Protein AF-X1GY41-F1 (afdb_monomer)

Mean predicted aligned error: 14.46 Å

Radius of gyration: 31.03 Å; Cα contacts (8 Å, |Δi|>4): 31; chains: 1; bounding box: 70×36×77 Å

Foldseek 3Di:
DDDPDDPDPPPVVVVVVVV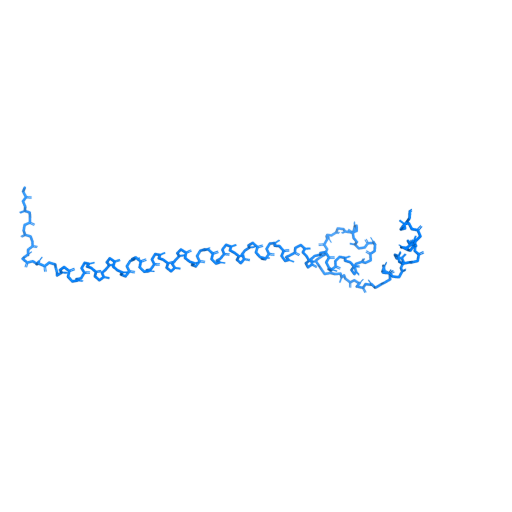VVVVVVVVVVVVVVVVVVVVVVVCVVVLVVLQVVQVLQADPVQPPDPPNDSHHPHGHPVSVVVCVVVDVPPPPPD

Solvent-accessible surface area (backbone atoms only — not comparabl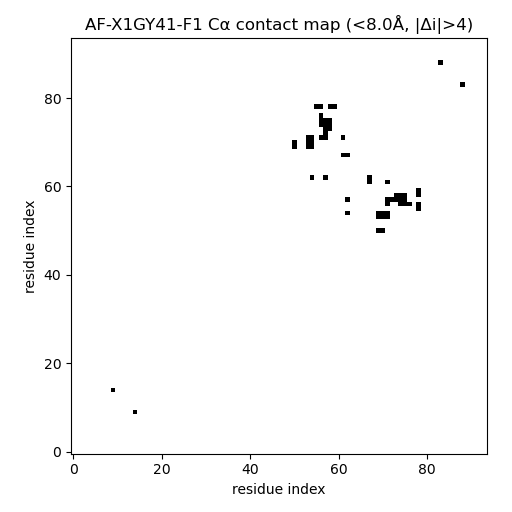e to full-atom values): 5784 Å² total; per-residue (Å²): 138,84,84,83,78,70,95,73,77,76,56,64,70,57,53,56,54,50,53,53,52,50,54,54,51,52,51,52,52,54,50,52,52,53,52,52,51,52,50,52,53,51,48,67,57,48,52,60,51,52,42,51,57,32,51,64,27,34,44,82,72,59,74,76,41,85,77,78,68,74,60,49,92,62,72,40,67,62,58,59,57,51,46,59,71,74,41,68,80,80,76,73,82,119

InterPro domains:
  IPR035906 MetI-like superfamily [G3DSA:1.10.3720.10] (18-94)
  IPR035906 MetI-like superfamily [SSF161098] (29-94)

Sequence (94 aa):
MSLKIGSYSLPEKNLKIRESKKEKRKIHLKKALVYLFLVLISIAMVVPLLWMFSSAFKPKAEIFTYPPTLVAENPTIGNFFTLFEQRPFGTNLW

Structure (mmCIF, N/CA/C/O backbone):
data_AF-X1GY41-F1
#
_entry.id   AF-X1GY41-F1
#
loop_
_atom_site.group_PDB
_atom_site.id
_atom_site.type_symbol
_atom_site.label_atom_id
_atom_site.label_alt_id
_atom_site.label_comp_id
_atom_site.label_asym_id
_atom_site.label_entity_id
_atom_site.label_seq_id
_atom_site.pdbx_PDB_ins_code
_atom_site.Cartn_x
_atom_site.Cartn_y
_atom_site.Cartn_z
_atom_site.occupancy
_atom_site.B_iso_or_equiv
_atom_site.auth_seq_id
_atom_site.auth_comp_id
_atom_site.auth_asym_id
_atom_site.auth_atom_id
_atom_site.pdbx_PDB_model_num
ATOM 1 N N . MET A 1 1 ? -28.580 14.642 54.955 1.00 44.28 1 MET A N 1
ATOM 2 C CA . MET A 1 1 ? -29.831 15.313 54.543 1.00 44.28 1 MET A CA 1
ATOM 3 C C . MET A 1 1 ? -30.317 14.648 53.260 1.00 44.28 1 MET A C 1
ATOM 5 O O . MET A 1 1 ? -29.703 14.825 52.219 1.00 44.28 1 MET A O 1
ATOM 9 N N . SER A 1 2 ? -31.296 13.745 53.370 1.00 38.75 2 SER A N 1
ATOM 10 C CA . SER A 1 2 ? -31.773 12.894 52.269 1.00 38.75 2 SER A CA 1
ATOM 11 C C . SER A 1 2 ? -32.945 13.582 51.570 1.00 38.75 2 SER A C 1
ATOM 13 O O . SER A 1 2 ? -34.025 13.702 52.145 1.00 38.75 2 SER A O 1
ATOM 15 N N . LEU A 1 3 ? -32.725 14.059 50.345 1.00 54.00 3 LEU A N 1
ATOM 16 C CA . LEU A 1 3 ? -33.796 14.523 49.466 1.00 54.00 3 LEU A CA 1
ATOM 17 C C . LEU A 1 3 ? -34.520 13.295 48.896 1.00 54.00 3 LEU A C 1
ATOM 19 O O . LEU A 1 3 ? -34.111 12.719 47.890 1.00 54.00 3 LEU A O 1
ATOM 23 N N . LYS A 1 4 ? -35.590 12.871 49.581 1.00 50.47 4 LYS A N 1
ATOM 24 C CA . LYS A 1 4 ? -36.554 11.876 49.091 1.00 50.47 4 LYS A CA 1
ATOM 25 C C . LYS A 1 4 ? -37.442 12.514 48.018 1.00 50.47 4 LYS A C 1
ATOM 27 O O . LYS A 1 4 ? -38.536 12.983 48.314 1.00 50.47 4 LYS A O 1
ATOM 32 N N . ILE A 1 5 ? -36.984 12.527 46.770 1.00 57.62 5 ILE A N 1
ATOM 33 C CA . ILE A 1 5 ? -37.83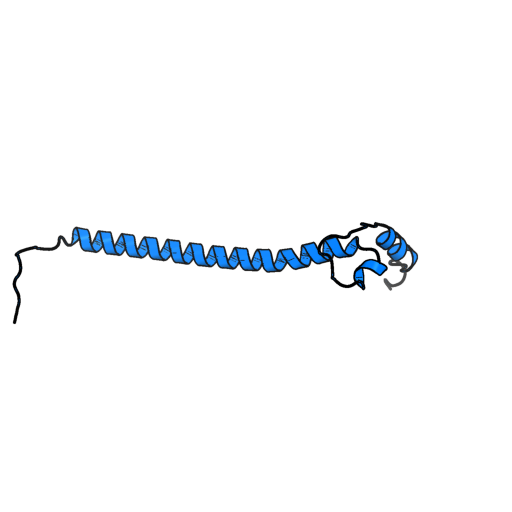7 12.831 45.616 1.00 57.62 5 ILE A CA 1
ATOM 34 C C . ILE A 1 5 ? -38.317 11.493 45.054 1.00 57.62 5 ILE A C 1
ATOM 36 O O . ILE A 1 5 ? -37.601 10.841 44.304 1.00 57.62 5 ILE A O 1
ATOM 40 N N . GLY A 1 6 ? -39.521 11.082 45.453 1.00 51.84 6 GLY A N 1
ATOM 41 C CA . GLY A 1 6 ? -40.233 9.946 44.867 1.00 51.84 6 GLY A CA 1
ATOM 42 C C . GLY A 1 6 ? -39.695 8.569 45.266 1.00 51.84 6 GLY A C 1
ATOM 43 O O . GLY A 1 6 ? -38.522 8.243 45.119 1.00 51.84 6 GLY A O 1
ATOM 44 N N . SER A 1 7 ? -40.596 7.721 45.745 1.00 54.69 7 SER A N 1
ATOM 45 C CA . SER A 1 7 ? -40.419 6.302 46.066 1.00 54.69 7 SER A CA 1
ATOM 46 C C . SER A 1 7 ? -40.189 5.426 44.821 1.00 54.69 7 SER A C 1
ATOM 48 O O . SER A 1 7 ? -40.852 4.408 44.636 1.00 54.69 7 SER A O 1
ATOM 50 N N . TYR A 1 8 ? -39.259 5.814 43.948 1.00 64.44 8 TYR A N 1
ATOM 51 C CA . TYR A 1 8 ? -38.868 5.030 42.782 1.00 64.44 8 TYR A CA 1
ATOM 52 C C . TYR A 1 8 ? -37.763 4.043 43.166 1.00 64.44 8 TYR A C 1
ATOM 54 O O . TYR A 1 8 ? -36.576 4.369 43.186 1.00 64.44 8 TYR A O 1
ATOM 62 N N . SER A 1 9 ? -38.154 2.803 43.440 1.00 58.94 9 SER A N 1
ATOM 63 C CA . SER A 1 9 ? -37.265 1.645 43.442 1.00 58.94 9 SER A CA 1
ATOM 64 C C . SER A 1 9 ? -36.822 1.365 42.001 1.00 58.94 9 SER A C 1
ATOM 66 O O . SER A 1 9 ? -37.535 0.730 41.225 1.00 58.94 9 SER A O 1
ATOM 68 N N . LEU A 1 10 ? -35.653 1.884 41.604 1.00 64.88 10 LEU A N 1
ATOM 69 C CA . LEU A 1 10 ? -35.047 1.562 40.308 1.00 64.88 10 LEU A CA 1
ATOM 70 C C . LEU A 1 10 ? -34.950 0.031 40.182 1.00 64.88 10 LEU A C 1
ATOM 72 O O . LEU A 1 10 ? -34.257 -0.588 40.989 1.00 64.88 10 LEU A O 1
ATOM 76 N N . PRO A 1 11 ? -35.621 -0.610 39.205 1.00 62.72 11 PRO A N 1
ATOM 77 C CA . PRO A 1 11 ? -35.628 -2.063 39.133 1.00 62.72 11 PRO A CA 1
ATOM 78 C C . PRO A 1 11 ? -34.201 -2.548 38.872 1.00 62.72 11 PRO A C 1
ATOM 80 O O . PRO A 1 11 ? -33.636 -2.208 37.830 1.00 62.72 11 PRO A O 1
ATOM 83 N N . GLU A 1 12 ? -33.617 -3.355 39.765 1.00 67.38 12 GLU A N 1
ATOM 84 C CA . GLU A 1 12 ? -32.249 -3.889 39.602 1.00 67.38 12 GLU A CA 1
ATOM 85 C C . GLU A 1 12 ? -32.051 -4.591 38.252 1.00 67.38 12 GLU A C 1
ATOM 87 O O . GLU A 1 12 ? -30.982 -4.533 37.639 1.00 67.38 12 GLU A O 1
ATOM 92 N N . LYS A 1 13 ? -33.135 -5.183 37.740 1.00 62.34 13 LYS A N 1
ATOM 93 C CA . LYS A 1 13 ? -33.263 -5.709 36.378 1.00 62.34 13 LYS A CA 1
ATOM 94 C C . LYS A 1 13 ? -32.725 -4.733 35.326 1.00 62.34 13 LYS A C 1
ATOM 96 O O . LYS A 1 13 ? -31.961 -5.133 34.452 1.00 62.34 13 LYS A O 1
ATOM 101 N N . ASN A 1 14 ? -33.090 -3.455 35.405 1.00 63.56 14 ASN A N 1
ATOM 102 C CA . ASN A 1 14 ? -32.664 -2.437 34.446 1.00 63.56 14 ASN A CA 1
ATOM 103 C C . ASN A 1 14 ? -31.193 -2.050 34.625 1.00 63.56 14 ASN A C 1
ATOM 105 O O . ASN A 1 14 ? -30.539 -1.730 33.632 1.00 63.56 14 ASN A O 1
ATOM 109 N N . LEU A 1 15 ? -30.649 -2.126 35.845 1.00 70.69 15 LEU A N 1
ATOM 110 C CA . LEU A 1 15 ? -29.219 -1.916 36.083 1.00 70.69 15 LEU A CA 1
ATOM 111 C C . LEU A 1 15 ? -28.395 -3.032 35.426 1.00 70.69 15 LEU A C 1
ATOM 113 O O . LEU A 1 15 ? -27.530 -2.740 34.603 1.00 70.69 15 LEU A O 1
ATOM 117 N N . LYS A 1 16 ? -28.735 -4.305 35.674 1.00 63.72 16 LYS A N 1
ATOM 118 C CA . LYS A 1 16 ? -28.020 -5.457 35.086 1.00 63.72 16 LYS A CA 1
ATOM 119 C C . LYS A 1 16 ? -28.113 -5.497 33.557 1.00 63.72 16 LYS A C 1
ATOM 121 O O . LYS A 1 16 ? -27.131 -5.808 32.881 1.00 63.72 16 LYS A O 1
ATOM 126 N N . ILE A 1 17 ? -29.265 -5.127 32.990 1.00 67.62 17 ILE A N 1
ATOM 127 C CA . ILE A 1 17 ? -29.445 -5.038 31.531 1.00 67.62 17 ILE A CA 1
ATOM 128 C C . ILE A 1 17 ? -28.577 -3.919 30.933 1.00 67.62 17 ILE A C 1
ATOM 130 O O . ILE A 1 17 ? -27.990 -4.107 29.863 1.00 67.62 17 ILE A O 1
ATOM 134 N N . ARG A 1 18 ? -28.466 -2.763 31.604 1.00 64.62 18 ARG A N 1
ATOM 135 C CA . ARG A 1 18 ? -27.643 -1.631 31.138 1.00 64.62 18 ARG A CA 1
ATOM 136 C C . ARG A 1 18 ? -26.150 -1.920 31.252 1.00 64.62 18 ARG A C 1
ATOM 138 O O . ARG A 1 18 ? -25.434 -1.604 30.305 1.00 64.62 18 ARG A O 1
ATOM 145 N N . GLU A 1 19 ? -25.714 -2.556 32.336 1.00 67.56 19 GLU A N 1
ATOM 146 C CA . GLU A 1 19 ? -24.336 -3.029 32.533 1.00 67.56 19 GLU A CA 1
ATOM 147 C C . GLU A 1 19 ? 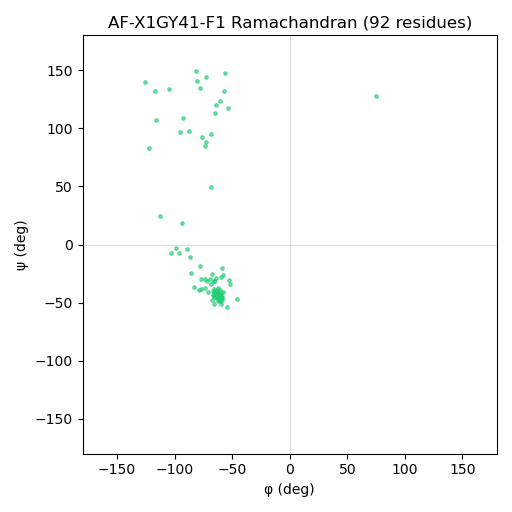-23.951 -4.035 31.432 1.00 67.56 19 GLU A C 1
ATOM 149 O O . GLU A 1 19 ? -22.997 -3.806 30.691 1.00 67.56 19 GLU A O 1
ATOM 154 N N . SER A 1 20 ? -24.775 -5.068 31.197 1.00 64.19 20 SER A N 1
ATOM 155 C CA . SER A 1 20 ? -24.534 -6.075 30.148 1.00 64.19 20 SER A CA 1
ATOM 156 C C . SER A 1 20 ? -24.492 -5.475 28.736 1.00 64.19 20 SER A C 1
ATOM 158 O O . SER A 1 20 ? -23.605 -5.803 27.941 1.00 64.19 20 SER A O 1
ATOM 160 N N . LYS A 1 21 ? -25.412 -4.554 28.402 1.00 62.84 21 LYS A N 1
ATOM 161 C CA . LYS A 1 21 ? -25.383 -3.853 27.105 1.00 62.84 21 LYS A CA 1
ATOM 162 C C . LYS A 1 21 ? -24.140 -2.975 26.960 1.00 62.84 21 LYS A C 1
ATOM 164 O O . L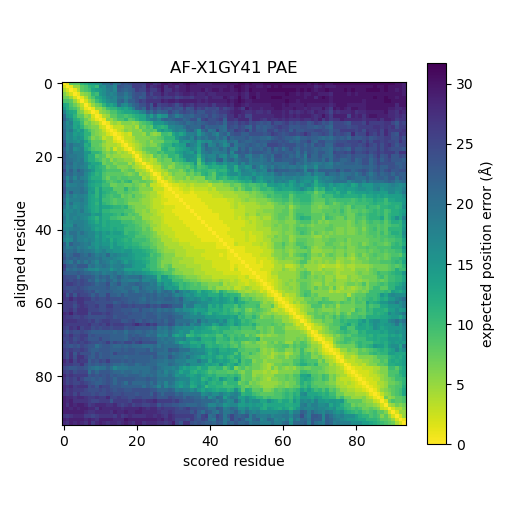YS A 1 21 ? -23.566 -2.954 25.872 1.00 62.84 21 LYS A O 1
ATOM 169 N N . LYS A 1 22 ? -23.722 -2.256 28.011 1.00 64.06 22 LYS A N 1
ATOM 170 C CA . LYS A 1 22 ? -22.501 -1.427 27.997 1.00 64.06 22 LYS A CA 1
ATOM 171 C C . LYS A 1 22 ? -21.257 -2.284 27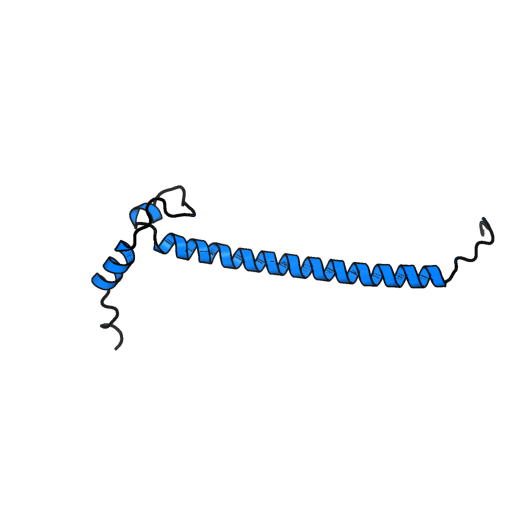.782 1.00 64.06 22 LYS A C 1
ATOM 173 O O . LYS A 1 22 ? -20.433 -1.924 26.944 1.00 64.06 22 LYS A O 1
ATOM 178 N N . GLU A 1 23 ? -21.157 -3.408 28.482 1.00 65.94 23 GLU A N 1
ATOM 179 C CA . GLU A 1 23 ? -20.028 -4.336 28.394 1.00 65.94 23 GLU A CA 1
ATOM 180 C C . GLU A 1 23 ? -19.910 -4.921 26.979 1.00 65.94 23 GLU A C 1
ATOM 182 O O . GLU A 1 23 ? -18.862 -4.820 26.335 1.00 65.94 23 GLU A O 1
ATOM 187 N N . LYS A 1 24 ? -21.028 -5.408 26.419 1.00 64.50 24 LYS A N 1
ATOM 188 C CA . LYS A 1 24 ? -21.080 -5.917 25.039 1.00 64.50 24 LYS A CA 1
ATOM 189 C C . LYS A 1 24 ? -20.705 -4.840 24.014 1.00 64.50 24 LYS A C 1
ATOM 191 O O . LYS A 1 24 ? -19.905 -5.100 23.118 1.00 64.50 24 LYS A O 1
ATOM 196 N N . ARG A 1 25 ? -21.219 -3.609 24.152 1.00 69.56 25 ARG A N 1
ATOM 197 C CA . ARG A 1 25 ? -20.918 -2.496 23.224 1.00 69.56 25 ARG A CA 1
ATOM 198 C C . ARG A 1 25 ? -19.447 -2.074 23.285 1.00 69.56 25 ARG A C 1
ATOM 200 O O . ARG A 1 25 ? -18.851 -1.823 22.241 1.00 69.56 25 ARG A O 1
ATOM 207 N N . LYS A 1 26 ? -18.842 -2.058 24.479 1.00 69.44 26 LYS A N 1
ATOM 208 C CA . LYS A 1 26 ? -17.401 -1.809 24.660 1.00 69.44 26 LYS A CA 1
ATOM 209 C C . LYS A 1 26 ? -16.550 -2.881 23.975 1.00 69.44 26 LYS A C 1
ATOM 211 O O . LYS A 1 26 ? -15.553 -2.539 23.346 1.00 69.44 26 LYS A O 1
ATOM 216 N N . ILE A 1 27 ? -16.949 -4.152 24.047 1.00 75.19 27 ILE A N 1
ATOM 217 C CA . ILE A 1 27 ? -16.244 -5.256 23.374 1.00 75.19 27 ILE A CA 1
ATOM 218 C C . ILE A 1 27 ? -16.317 -5.103 21.849 1.00 75.19 27 ILE A C 1
ATOM 220 O O . ILE A 1 27 ? -15.297 -5.246 21.177 1.00 75.19 27 ILE A O 1
ATOM 224 N N . HIS A 1 28 ? -17.484 -4.761 21.296 1.00 82.31 28 HIS A N 1
ATOM 225 C CA . HIS A 1 28 ? -17.621 -4.536 19.853 1.00 82.31 28 HIS A CA 1
ATOM 226 C C . HIS A 1 28 ? -16.804 -3.334 19.359 1.00 82.31 28 HIS A C 1
ATOM 228 O O . HIS A 1 28 ? -16.158 -3.439 18.320 1.00 82.31 28 HIS A O 1
ATOM 234 N N . LEU A 1 29 ? -16.761 -2.234 20.119 1.00 88.38 29 LEU A N 1
ATOM 235 C CA . LEU A 1 29 ? -15.938 -1.065 19.784 1.00 88.38 29 LEU A CA 1
ATOM 236 C C . LEU A 1 29 ? -14.437 -1.378 19.839 1.00 88.38 29 LEU A C 1
ATOM 238 O O . LEU A 1 29 ? -13.709 -1.016 18.920 1.00 88.38 29 LEU A O 1
ATOM 242 N N . LYS A 1 30 ? -13.976 -2.100 20.870 1.00 88.44 30 LYS A N 1
ATOM 243 C CA . LYS A 1 30 ? -12.577 -2.549 20.957 1.00 88.44 30 LYS A CA 1
ATOM 244 C C . LYS A 1 30 ? -12.200 -3.438 19.773 1.00 88.44 30 LYS A C 1
ATOM 246 O O . LYS A 1 30 ? -11.154 -3.229 19.172 1.00 88.44 30 LYS A O 1
ATOM 251 N N . LYS A 1 31 ? -13.065 -4.391 19.405 1.00 90.31 31 LYS A N 1
ATOM 252 C CA . LYS A 1 31 ? -12.850 -5.246 18.229 1.00 90.31 31 LYS A CA 1
ATOM 253 C C . LYS A 1 31 ? -12.769 -4.419 16.947 1.00 90.31 31 LYS A C 1
ATOM 255 O O . LYS A 1 31 ? -11.818 -4.587 16.196 1.00 90.31 31 LYS A O 1
ATOM 260 N N . ALA A 1 32 ? -13.711 -3.502 16.723 1.00 93.44 32 ALA A N 1
ATOM 261 C CA . ALA A 1 32 ? -13.707 -2.634 15.545 1.00 93.44 32 ALA A CA 1
ATOM 262 C C . ALA A 1 32 ? -12.417 -1.803 15.438 1.00 93.44 32 ALA A C 1
ATOM 264 O O . ALA A 1 32 ? -11.852 -1.698 14.355 1.00 93.44 32 ALA A O 1
ATOM 265 N N . LEU A 1 33 ? -11.915 -1.279 16.561 1.00 95.19 33 LEU A N 1
ATOM 266 C CA . LEU A 1 33 ? -10.667 -0.518 16.596 1.00 95.19 33 LEU A CA 1
ATOM 267 C C . LEU A 1 33 ? -9.444 -1.386 16.251 1.00 95.19 33 LEU A C 1
ATOM 269 O O . LEU A 1 33 ? -8.584 -0.951 15.490 1.00 95.19 33 LEU A O 1
ATOM 273 N N . VAL A 1 34 ? -9.390 -2.625 16.755 1.00 94.81 34 VAL A N 1
ATOM 274 C CA . VAL A 1 34 ? -8.323 -3.582 16.408 1.00 94.81 34 VAL A CA 1
ATOM 275 C C . VAL A 1 34 ? -8.362 -3.928 14.920 1.00 94.81 34 VAL A C 1
ATOM 277 O O . VAL A 1 34 ? -7.321 -3.894 14.271 1.00 94.81 34 VAL A O 1
ATOM 280 N N . TYR A 1 35 ? -9.541 -4.214 14.358 1.00 95.44 35 TYR A N 1
ATOM 281 C CA . TYR A 1 35 ? -9.670 -4.496 12.924 1.00 95.44 35 TYR A CA 1
ATOM 282 C C . TYR A 1 35 ? -9.284 -3.294 12.063 1.00 95.44 35 TYR A C 1
ATOM 284 O O . TYR A 1 35 ? -8.575 -3.471 11.077 1.00 95.44 35 TYR A O 1
ATOM 292 N N . LEU A 1 36 ? -9.688 -2.079 12.445 1.00 96.50 36 LEU A N 1
ATOM 293 C CA . LEU A 1 36 ? -9.293 -0.859 11.740 1.00 96.50 36 LEU A CA 1
ATOM 294 C C . LEU A 1 36 ? -7.767 -0.699 11.719 1.00 96.50 36 LEU A C 1
ATOM 296 O O . LEU A 1 36 ? -7.192 -0.437 10.668 1.00 96.50 36 LEU A O 1
ATOM 300 N N . PHE A 1 37 ? -7.108 -0.912 12.859 1.00 96.62 37 PHE A N 1
ATOM 301 C CA . PHE A 1 37 ? -5.650 -0.855 12.954 1.00 96.62 37 PH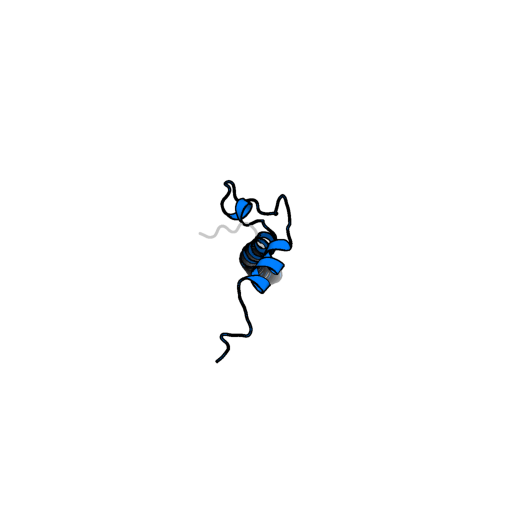E A CA 1
ATOM 302 C C . PHE A 1 37 ? -4.967 -1.930 12.094 1.00 96.62 37 PHE A C 1
ATOM 304 O O . PHE A 1 37 ? -4.013 -1.633 11.379 1.00 96.62 37 PHE A O 1
ATOM 311 N N . LEU A 1 38 ? -5.495 -3.159 12.097 1.00 95.62 38 LEU A N 1
ATOM 312 C CA . LEU A 1 38 ? -5.002 -4.250 11.250 1.00 95.62 38 LEU A CA 1
ATOM 313 C C . LEU A 1 38 ? -5.113 -3.918 9.757 1.00 95.62 38 LEU A C 1
ATOM 315 O O . LEU A 1 38 ? -4.174 -4.156 9.000 1.00 95.62 38 LEU A O 1
ATOM 319 N N . VAL A 1 39 ? -6.246 -3.348 9.338 1.00 96.06 39 VAL A N 1
ATOM 320 C CA . VAL A 1 39 ? -6.472 -2.923 7.949 1.00 96.06 39 VAL A CA 1
ATOM 321 C C . VAL A 1 39 ? -5.504 -1.806 7.563 1.00 96.06 39 VAL A C 1
ATOM 323 O O . VAL A 1 39 ? -4.911 -1.869 6.490 1.00 96.06 39 VAL A O 1
ATOM 326 N N . LEU A 1 40 ? -5.284 -0.821 8.438 1.00 96.50 40 LEU A N 1
ATOM 327 C CA . LEU A 1 40 ? -4.330 0.261 8.180 1.00 96.50 40 LEU A CA 1
ATOM 328 C C . LEU A 1 40 ? -2.902 -0.261 7.997 1.00 96.50 40 LEU A C 1
ATOM 330 O O . LEU A 1 40 ? -2.236 0.135 7.043 1.00 96.50 40 LEU A O 1
ATOM 334 N N . ILE A 1 41 ? -2.449 -1.180 8.855 1.00 95.50 41 ILE A N 1
ATOM 335 C CA . ILE A 1 41 ? -1.130 -1.812 8.704 1.00 95.50 41 ILE A CA 1
ATOM 336 C C . ILE A 1 41 ? -1.059 -2.597 7.396 1.00 95.50 41 ILE A C 1
ATOM 338 O O . ILE A 1 41 ? -0.074 -2.493 6.668 1.00 95.50 41 ILE A O 1
ATOM 342 N N . SER A 1 42 ? -2.103 -3.359 7.072 1.00 95.81 42 SER A N 1
ATOM 343 C CA . SER A 1 42 ? -2.158 -4.125 5.828 1.00 95.81 42 SER A CA 1
ATOM 344 C C . SER A 1 42 ? -2.025 -3.215 4.605 1.00 95.81 42 SER A C 1
ATOM 346 O O . SER A 1 42 ? -1.181 -3.470 3.750 1.00 95.81 42 SER A O 1
ATOM 348 N N . ILE A 1 43 ? -2.771 -2.109 4.553 1.00 95.44 43 ILE A N 1
ATOM 349 C CA . ILE A 1 43 ? -2.670 -1.130 3.463 1.00 95.44 43 ILE A CA 1
ATOM 350 C C . ILE A 1 43 ? -1.270 -0.509 3.427 1.00 95.44 43 ILE A C 1
ATOM 352 O O . ILE A 1 43 ? -0.667 -0.439 2.358 1.00 95.44 43 ILE A O 1
ATOM 356 N N . ALA A 1 44 ? -0.718 -0.121 4.579 1.00 94.31 44 ALA A N 1
ATOM 357 C CA . ALA A 1 44 ? 0.625 0.448 4.665 1.00 94.31 44 ALA A CA 1
ATOM 358 C C . ALA A 1 44 ? 1.719 -0.504 4.145 1.00 94.31 44 ALA A C 1
ATOM 360 O O . ALA A 1 44 ? 2.734 -0.032 3.642 1.00 94.31 44 ALA A O 1
ATOM 361 N N . MET A 1 45 ? 1.512 -1.823 4.223 1.00 92.81 45 MET A N 1
ATOM 362 C CA . MET A 1 45 ? 2.405 -2.834 3.641 1.00 92.81 45 MET A CA 1
ATOM 363 C C . MET A 1 45 ? 2.145 -3.076 2.145 1.00 92.81 45 MET A C 1
ATOM 365 O O . MET A 1 45 ? 3.084 -3.287 1.381 1.00 92.81 45 MET A O 1
ATOM 369 N N . VAL A 1 46 ? 0.885 -3.040 1.699 1.00 93.50 46 VAL A N 1
ATOM 370 C CA . VAL A 1 46 ? 0.514 -3.295 0.293 1.00 93.50 46 VAL A CA 1
ATOM 371 C C . VAL A 1 46 ? 0.901 -2.130 -0.620 1.00 93.50 46 VAL A C 1
ATOM 373 O O . VAL A 1 46 ? 1.348 -2.355 -1.742 1.00 93.50 46 VAL A O 1
ATOM 376 N N . VAL A 1 47 ? 0.778 -0.888 -0.148 1.00 89.75 47 VAL A N 1
ATOM 377 C CA . VAL A 1 47 ? 1.132 0.319 -0.915 1.00 89.75 47 VAL A CA 1
ATOM 378 C C . VAL A 1 47 ? 2.573 0.289 -1.457 1.00 89.75 47 VAL A C 1
ATOM 380 O O . VAL A 1 47 ? 2.733 0.436 -2.671 1.00 89.75 47 VAL A O 1
ATOM 383 N N . PRO A 1 48 ? 3.628 0.070 -0.643 1.00 87.62 48 PR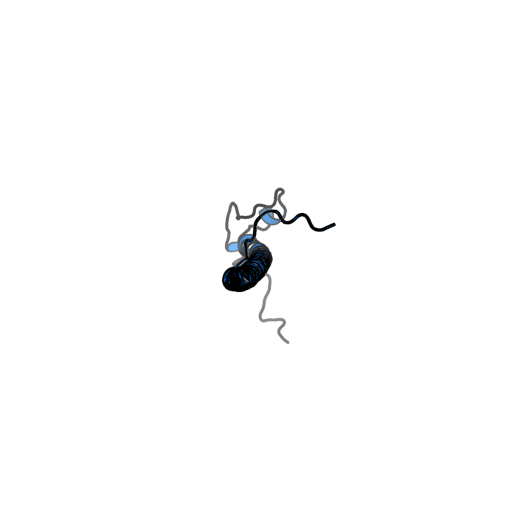O A N 1
ATOM 384 C CA . PRO A 1 48 ? 4.994 0.006 -1.158 1.00 87.62 48 PRO A CA 1
ATOM 385 C C . PRO A 1 48 ? 5.210 -1.195 -2.084 1.00 87.62 48 PRO A C 1
ATOM 387 O O . PRO A 1 48 ? 5.970 -1.084 -3.041 1.00 87.62 48 PRO A O 1
ATOM 390 N N . LEU A 1 49 ? 4.509 -2.312 -1.869 1.00 87.56 49 LEU A N 1
ATOM 391 C CA . LEU A 1 49 ? 4.600 -3.483 -2.741 1.00 87.56 49 LEU A CA 1
ATOM 392 C C . LEU A 1 49 ? 4.024 -3.198 -4.137 1.00 87.56 49 LEU A C 1
ATOM 394 O O . LEU A 1 49 ? 4.660 -3.513 -5.143 1.00 87.56 49 LEU A O 1
ATOM 398 N N . LEU A 1 50 ? 2.870 -2.530 -4.207 1.00 86.38 50 LEU A N 1
ATOM 399 C CA . LEU A 1 50 ? 2.291 -2.060 -5.469 1.00 86.38 50 LEU A CA 1
ATOM 400 C C . LEU A 1 50 ? 3.191 -1.029 -6.154 1.00 86.38 50 LEU A C 1
ATOM 402 O O . LEU A 1 50 ? 3.359 -1.070 -7.373 1.00 86.38 50 LEU A O 1
ATOM 406 N N . TRP A 1 51 ? 3.806 -0.134 -5.380 1.00 83.25 51 TRP A N 1
ATOM 407 C CA . TRP A 1 51 ? 4.743 0.850 -5.913 1.00 83.25 51 TRP A CA 1
ATOM 408 C C . TRP A 1 51 ? 6.002 0.197 -6.493 1.00 83.25 51 TRP A C 1
ATOM 410 O O . TRP A 1 51 ? 6.439 0.577 -7.580 1.00 83.25 51 TRP A O 1
ATOM 420 N N . MET A 1 52 ? 6.556 -0.815 -5.822 1.00 83.06 52 MET A N 1
ATOM 421 C CA . MET A 1 52 ? 7.691 -1.586 -6.333 1.00 83.06 52 MET A CA 1
ATOM 422 C C . MET A 1 52 ? 7.329 -2.346 -7.609 1.00 83.06 52 MET A C 1
ATOM 424 O O . MET A 1 52 ? 8.084 -2.294 -8.580 1.00 83.06 52 MET A O 1
ATOM 428 N N . PHE A 1 53 ? 6.165 -2.999 -7.637 1.00 83.56 53 PHE A N 1
ATOM 429 C CA . PHE A 1 53 ? 5.693 -3.712 -8.821 1.00 83.56 53 PHE A CA 1
ATOM 430 C C . PHE A 1 53 ? 5.507 -2.760 -10.007 1.00 83.56 53 PHE A C 1
ATOM 432 O O . PHE A 1 53 ? 6.043 -3.011 -11.079 1.00 83.56 53 PHE A O 1
ATOM 439 N N . SER A 1 54 ? 4.837 -1.623 -9.798 1.00 78.94 54 SER A N 1
ATOM 440 C CA . SER A 1 54 ? 4.675 -0.574 -10.814 1.00 78.94 54 SER A CA 1
ATOM 441 C C . SER A 1 54 ? 6.024 -0.023 -11.295 1.00 78.94 54 SER A C 1
ATOM 443 O O . SER A 1 54 ? 6.245 0.149 -12.493 1.00 78.94 54 SER A O 1
ATOM 445 N N . SER A 1 55 ? 6.969 0.188 -10.375 1.00 76.06 55 SER A N 1
ATOM 446 C CA . SER A 1 55 ? 8.299 0.715 -10.698 1.00 76.06 55 SER A CA 1
ATOM 447 C C . SER A 1 55 ? 9.153 -0.257 -11.516 1.00 76.06 55 SER A C 1
ATOM 449 O O . SER A 1 55 ? 9.997 0.199 -12.282 1.00 76.06 55 SER A O 1
ATOM 451 N N . ALA A 1 56 ? 8.912 -1.569 -11.435 1.00 77.38 56 ALA A N 1
ATOM 452 C CA . ALA A 1 56 ? 9.606 -2.554 -12.269 1.00 77.38 56 ALA A CA 1
ATOM 453 C C . ALA A 1 56 ? 9.303 -2.383 -13.773 1.00 77.38 56 ALA A C 1
ATOM 455 O O . ALA A 1 56 ? 10.156 -2.675 -14.613 1.00 77.38 56 ALA A O 1
ATOM 456 N N . PHE A 1 57 ? 8.120 -1.861 -14.110 1.00 78.56 57 PHE A N 1
ATOM 457 C CA . PHE A 1 57 ? 7.707 -1.582 -15.489 1.00 78.56 57 PHE A CA 1
ATOM 458 C C . PHE A 1 57 ? 8.089 -0.176 -15.970 1.00 78.56 57 PHE A C 1
ATOM 460 O O . PHE A 1 57 ? 7.862 0.143 -17.136 1.00 78.56 57 PHE A O 1
ATOM 467 N N . LYS A 1 58 ? 8.663 0.680 -15.113 1.00 76.00 58 LYS A N 1
ATOM 468 C CA . LYS A 1 58 ? 9.063 2.037 -15.510 1.00 76.00 58 LYS A CA 1
ATOM 469 C C . LYS A 1 58 ? 10.375 2.035 -16.294 1.00 76.00 58 LYS A C 1
ATOM 471 O O . LYS A 1 58 ? 11.341 1.413 -15.847 1.00 76.00 58 LYS A O 1
ATOM 476 N N . PRO A 1 59 ? 10.483 2.773 -17.411 1.00 72.94 59 PRO A N 1
ATOM 477 C CA . PRO A 1 59 ? 11.754 2.994 -18.093 1.00 72.94 59 PRO A CA 1
ATOM 478 C C . PRO A 1 59 ? 12.794 3.606 -17.144 1.00 72.94 59 PRO A C 1
ATOM 480 O O . PRO A 1 59 ? 12.448 4.423 -16.294 1.00 72.94 59 PRO A O 1
ATOM 483 N N . LYS A 1 60 ? 14.088 3.286 -17.318 1.00 68.69 60 LYS A N 1
ATOM 484 C CA . LYS A 1 60 ? 15.178 3.830 -16.473 1.00 68.69 60 LYS A CA 1
ATOM 485 C C . LYS A 1 60 ? 15.161 5.362 -16.378 1.00 68.69 60 LYS A C 1
ATOM 487 O O . LYS A 1 60 ? 15.486 5.905 -15.330 1.00 68.69 60 LYS A O 1
ATOM 492 N N . ALA A 1 61 ? 14.757 6.041 -17.453 1.00 67.81 61 ALA A N 1
ATOM 493 C CA . ALA A 1 61 ? 14.624 7.495 -17.496 1.00 67.81 61 ALA A CA 1
ATOM 494 C C . ALA A 1 61 ? 13.480 8.028 -16.607 1.00 67.81 61 ALA A C 1
ATOM 496 O O . ALA A 1 61 ? 13.648 9.076 -15.996 1.00 67.81 61 ALA A O 1
ATOM 497 N N . GLU A 1 62 ? 12.368 7.291 -16.470 1.00 69.19 62 GLU A N 1
ATOM 498 C CA . GLU A 1 62 ? 11.204 7.696 -15.658 1.00 69.19 62 GLU A CA 1
ATOM 499 C C . GLU A 1 62 ? 11.415 7.486 -14.143 1.00 69.19 62 GLU A C 1
ATOM 501 O O . GLU A 1 62 ? 10.709 8.062 -13.317 1.00 69.19 62 GLU A O 1
ATOM 506 N N . ILE A 1 63 ? 12.389 6.658 -13.746 1.00 69.25 63 ILE A N 1
ATOM 507 C CA . ILE A 1 63 ? 12.702 6.405 -12.326 1.00 69.25 63 ILE A CA 1
ATOM 508 C C . ILE A 1 63 ? 13.372 7.631 -11.680 1.00 69.25 63 ILE A C 1
ATOM 510 O O . ILE A 1 63 ? 13.178 7.880 -10.491 1.00 69.25 63 ILE A O 1
ATOM 514 N N . PHE A 1 64 ? 14.142 8.401 -12.458 1.00 72.94 64 PHE A N 1
ATOM 515 C CA . PHE A 1 64 ? 14.878 9.582 -11.985 1.00 72.94 64 PHE A CA 1
ATOM 516 C C . PHE A 1 64 ? 14.166 10.913 -12.270 1.00 72.94 64 PHE A C 1
ATOM 518 O O . PHE A 1 64 ? 14.665 11.967 -11.877 1.00 72.94 64 PHE A O 1
ATOM 525 N N . THR A 1 65 ? 13.014 10.896 -12.942 1.00 72.94 65 THR A N 1
ATOM 526 C CA . THR A 1 65 ? 12.215 12.103 -13.190 1.00 72.94 65 THR A CA 1
ATOM 527 C C . THR A 1 65 ? 11.367 12.484 -11.980 1.00 72.94 65 THR A C 1
ATOM 529 O O . THR A 1 65 ? 10.782 11.634 -11.310 1.00 72.94 65 THR A O 1
ATOM 532 N N . TYR A 1 66 ? 11.277 13.790 -11.720 1.00 63.94 66 TYR A N 1
ATOM 533 C CA . TYR A 1 66 ? 10.416 14.369 -10.692 1.00 63.94 66 TYR A CA 1
ATOM 534 C C . TYR A 1 66 ? 9.197 15.024 -11.359 1.00 63.94 66 TYR A C 1
ATOM 536 O O . TYR A 1 66 ? 9.394 15.785 -12.308 1.00 63.94 66 TYR A O 1
ATOM 544 N N . PRO A 1 67 ? 7.959 14.803 -10.881 1.00 66.12 67 PRO A N 1
ATOM 545 C CA . PRO A 1 67 ? 7.565 14.048 -9.689 1.00 66.12 67 PRO A CA 1
ATOM 546 C C . PRO A 1 67 ? 7.503 12.521 -9.915 1.00 66.12 67 PRO A C 1
ATOM 548 O O . PRO A 1 67 ? 7.158 12.074 -11.007 1.00 66.12 67 PRO A O 1
ATOM 551 N N . PRO A 1 68 ? 7.775 11.699 -8.882 1.00 66.69 68 PRO A N 1
ATOM 552 C CA . PRO A 1 68 ? 7.634 10.250 -8.980 1.00 66.69 68 PRO A CA 1
ATOM 553 C C . PRO A 1 68 ? 6.164 9.868 -9.197 1.00 66.69 68 PRO A C 1
ATOM 555 O O . PRO A 1 68 ? 5.318 10.041 -8.319 1.00 66.69 68 PRO A O 1
ATOM 558 N N . THR A 1 69 ? 5.852 9.319 -10.367 1.00 69.94 69 THR A N 1
ATOM 559 C CA . THR A 1 69 ? 4.510 8.824 -10.697 1.00 69.94 69 THR A CA 1
ATOM 560 C C . THR A 1 69 ? 4.222 7.520 -9.945 1.00 69.94 69 THR A C 1
ATOM 562 O O . THR A 1 69 ? 5.119 6.713 -9.713 1.00 69.94 69 THR A O 1
ATOM 565 N N . LEU A 1 70 ? 2.986 7.267 -9.506 1.00 68.19 70 LEU A N 1
ATOM 566 C CA . LEU A 1 70 ? 2.638 5.966 -8.900 1.00 68.19 70 LEU A CA 1
ATOM 567 C C . LEU A 1 70 ? 2.458 4.875 -9.964 1.00 68.19 70 LEU A C 1
ATOM 569 O O . LEU A 1 70 ? 2.744 3.705 -9.713 1.00 68.19 70 LEU A O 1
ATOM 573 N N . VAL A 1 71 ? 2.027 5.272 -11.159 1.00 68.75 71 VAL A N 1
ATOM 574 C CA . VAL A 1 71 ? 1.790 4.412 -12.321 1.00 68.75 71 VAL A CA 1
ATOM 575 C C . VAL A 1 71 ? 2.759 4.841 -13.420 1.00 68.75 71 VAL A C 1
ATOM 577 O O . VAL A 1 71 ? 2.915 6.039 -13.644 1.00 68.75 71 VAL A O 1
ATOM 580 N N . ALA A 1 72 ? 3.446 3.883 -14.048 1.00 66.06 72 ALA A N 1
ATOM 581 C CA . ALA A 1 72 ? 4.328 4.150 -15.186 1.00 66.06 72 ALA A CA 1
ATOM 582 C C . ALA A 1 72 ? 3.546 4.841 -16.312 1.00 66.06 72 ALA A C 1
ATOM 584 O O . ALA A 1 72 ? 2.455 4.383 -16.656 1.00 66.06 72 ALA A O 1
ATOM 585 N N . GLU A 1 73 ? 4.087 5.921 -16.874 1.00 69.75 73 GLU A N 1
ATOM 586 C CA . GLU A 1 73 ? 3.431 6.632 -17.979 1.00 69.75 73 GLU A CA 1
ATOM 587 C C . GLU A 1 73 ? 3.632 5.853 -19.286 1.00 69.75 73 GLU A C 1
ATOM 589 O O . GLU A 1 73 ? 2.689 5.672 -20.056 1.00 69.75 73 GLU A O 1
ATOM 594 N N . ASN A 1 74 ? 4.825 5.270 -19.464 1.00 72.00 74 ASN A N 1
ATOM 595 C CA . ASN A 1 74 ? 5.146 4.367 -20.567 1.00 72.00 74 ASN A CA 1
ATOM 596 C C . ASN A 1 74 ? 5.626 3.002 -20.037 1.00 72.00 74 ASN A C 1
ATOM 598 O O . ASN A 1 74 ? 6.836 2.771 -19.936 1.00 72.00 74 ASN A O 1
ATOM 602 N N . PRO A 1 75 ? 4.719 2.070 -19.681 1.00 72.06 75 PRO A N 1
ATOM 603 C CA . PRO A 1 75 ? 5.113 0.758 -19.177 1.00 72.06 75 PRO A CA 1
ATOM 604 C C . PRO A 1 75 ? 5.936 -0.002 -20.225 1.00 72.06 75 PRO A C 1
ATOM 606 O O . PRO A 1 75 ? 5.482 -0.240 -21.344 1.00 72.06 75 PRO A O 1
ATOM 609 N N . THR A 1 76 ? 7.150 -0.413 -19.856 1.00 76.00 76 THR A N 1
ATOM 610 C CA . THR A 1 76 ? 8.063 -1.157 -20.729 1.00 76.00 76 THR A CA 1
ATOM 611 C C . THR A 1 76 ? 8.529 -2.455 -20.083 1.00 76.00 76 THR A C 1
ATOM 613 O O . THR A 1 76 ? 8.847 -2.518 -18.897 1.00 76.00 76 THR A O 1
ATOM 616 N N . ILE A 1 77 ? 8.611 -3.509 -20.895 1.00 76.06 77 ILE A N 1
ATOM 617 C CA . ILE A 1 77 ? 9.157 -4.818 -20.503 1.00 76.06 77 ILE A CA 1
ATOM 618 C C . ILE A 1 77 ? 10.642 -4.920 -20.913 1.00 76.06 77 ILE A C 1
ATOM 620 O O . ILE A 1 77 ? 11.349 -5.837 -20.500 1.00 76.06 77 ILE A O 1
ATOM 624 N N . GLY A 1 78 ? 11.166 -3.937 -21.661 1.00 72.25 78 GLY A N 1
ATOM 625 C CA . GLY A 1 78 ? 12.561 -3.903 -22.122 1.00 72.25 78 GLY A CA 1
ATOM 626 C C . GLY A 1 78 ? 13.593 -3.950 -20.988 1.00 72.25 78 GLY A C 1
ATOM 627 O O . GLY A 1 78 ? 14.693 -4.471 -21.164 1.00 72.25 78 GLY A O 1
ATOM 628 N N . ASN A 1 79 ? 13.230 -3.491 -19.787 1.00 72.69 79 ASN A N 1
ATOM 629 C CA . ASN A 1 79 ? 14.073 -3.629 -18.599 1.00 72.69 79 ASN A CA 1
ATOM 630 C C . ASN A 1 79 ? 14.360 -5.094 -18.251 1.00 72.69 79 ASN A C 1
ATOM 632 O O . ASN A 1 79 ? 15.481 -5.416 -17.877 1.00 72.69 79 ASN A O 1
ATOM 636 N N . PHE A 1 80 ? 13.384 -5.992 -18.399 1.00 75.12 80 PHE A N 1
ATOM 637 C CA . PHE A 1 80 ? 13.581 -7.408 -18.096 1.00 75.12 80 PHE A CA 1
ATOM 638 C C . PHE A 1 80 ? 14.552 -8.037 -19.097 1.00 75.12 80 PHE A C 1
ATOM 640 O O . PHE A 1 80 ? 15.532 -8.645 -18.682 1.00 75.12 80 PHE A O 1
ATOM 647 N N . PHE A 1 81 ? 14.357 -7.803 -20.399 1.00 74.56 81 PHE A N 1
ATOM 648 C CA . PHE A 1 81 ? 15.269 -8.295 -21.438 1.00 74.56 81 PHE A CA 1
ATOM 649 C C . PHE A 1 81 ? 16.700 -7.772 -21.251 1.00 74.56 81 PHE A C 1
ATOM 651 O O . PHE A 1 81 ? 17.643 -8.559 -21.246 1.00 74.56 81 PHE A O 1
ATOM 658 N N . THR A 1 82 ? 16.863 -6.470 -20.989 1.00 72.81 82 THR A N 1
ATOM 659 C CA . THR A 1 82 ? 18.193 -5.882 -20.751 1.00 72.81 82 THR A CA 1
ATOM 660 C C . THR A 1 82 ? 18.855 -6.400 -19.474 1.00 72.81 82 THR A C 1
ATOM 662 O O . THR A 1 82 ? 20.075 -6.527 -19.441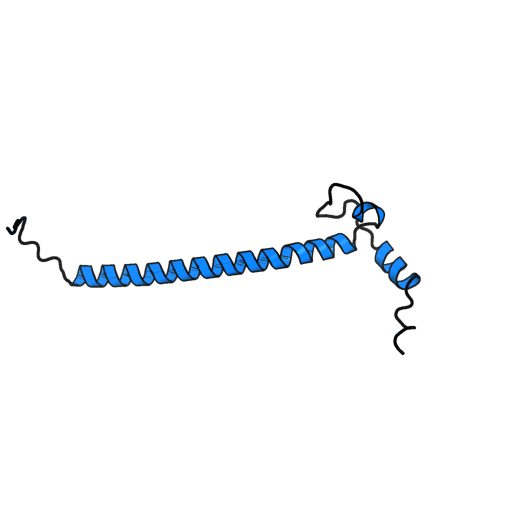 1.00 72.81 82 THR A O 1
ATOM 665 N N . LEU A 1 83 ? 18.093 -6.741 -18.428 1.00 73.44 83 LEU A N 1
ATOM 666 C CA . LEU A 1 83 ? 18.639 -7.369 -17.222 1.00 73.44 83 LEU A CA 1
ATOM 667 C C . LEU A 1 83 ? 19.186 -8.772 -17.506 1.00 73.44 83 LEU A C 1
ATOM 669 O O . LEU A 1 83 ? 20.293 -9.072 -17.065 1.00 73.44 83 LEU A O 1
ATOM 673 N N . PHE A 1 84 ? 18.453 -9.607 -18.247 1.00 72.69 84 PHE A N 1
ATOM 674 C CA . PHE A 1 84 ? 18.908 -10.960 -18.601 1.00 72.69 84 PHE A CA 1
ATOM 675 C C . PHE A 1 84 ? 20.086 -10.961 -19.582 1.00 72.69 84 PHE A C 1
ATOM 677 O O . PHE A 1 84 ? 20.918 -11.863 -19.525 1.00 72.69 84 PHE A O 1
ATOM 684 N N . GLU A 1 85 ? 20.188 -9.947 -20.442 1.00 75.38 85 GLU A N 1
ATOM 685 C CA . GLU A 1 85 ? 21.300 -9.797 -21.386 1.00 75.38 85 GLU A CA 1
ATOM 686 C C . GLU A 1 85 ? 22.567 -9.228 -20.718 1.00 75.38 85 GLU A C 1
ATOM 688 O O . GLU A 1 85 ? 23.675 -9.679 -20.996 1.00 75.38 85 GLU A O 1
ATOM 693 N N . GLN A 1 86 ? 22.425 -8.270 -19.793 1.00 73.31 86 GLN A N 1
ATOM 694 C CA . GLN A 1 86 ? 23.566 -7.618 -19.126 1.00 73.31 86 GLN A CA 1
ATOM 695 C C . GLN A 1 86 ? 24.081 -8.373 -17.896 1.00 73.31 86 GLN A C 1
ATOM 697 O O . GLN A 1 86 ? 25.233 -8.186 -17.494 1.00 73.31 86 GLN A O 1
ATOM 702 N N . ARG A 1 87 ? 23.245 -9.190 -17.249 1.00 69.44 87 ARG A N 1
ATOM 703 C CA . ARG A 1 87 ? 23.634 -9.995 -16.088 1.00 69.44 87 ARG A CA 1
ATOM 704 C C . ARG A 1 87 ? 23.514 -11.470 -16.451 1.00 69.44 87 ARG A C 1
ATOM 706 O O . ARG A 1 87 ? 22.401 -11.989 -16.489 1.00 69.44 87 ARG A O 1
ATOM 713 N N . PRO A 1 88 ? 24.634 -12.183 -16.649 1.00 70.31 88 PRO A N 1
ATOM 714 C CA . PRO A 1 88 ? 24.584 -13.622 -16.805 1.00 70.31 88 PRO A CA 1
ATOM 715 C C . PRO A 1 88 ? 24.286 -14.242 -15.432 1.00 70.31 88 PRO A C 1
ATOM 717 O O . PRO A 1 88 ? 25.182 -14.553 -14.646 1.00 70.31 88 PRO A O 1
ATOM 720 N N . PHE A 1 89 ? 22.996 -14.374 -15.116 1.00 68.44 89 PHE A N 1
ATOM 721 C CA . PHE A 1 89 ? 22.505 -14.904 -13.839 1.00 68.44 89 PHE A CA 1
ATOM 722 C C . PHE A 1 89 ? 22.995 -16.336 -13.556 1.00 68.44 89 PHE A C 1
ATOM 724 O O . PHE A 1 89 ? 23.012 -16.754 -12.404 1.00 68.44 89 PHE A O 1
ATOM 731 N N . GLY A 1 90 ? 23.426 -17.072 -14.586 1.00 67.06 90 GLY A N 1
ATOM 732 C CA . GLY A 1 90 ? 23.923 -18.445 -14.472 1.00 67.06 90 GLY A CA 1
ATOM 733 C C . GLY A 1 90 ? 25.415 -18.594 -14.154 1.00 67.06 90 GLY A C 1
ATOM 734 O O . GLY A 1 90 ? 25.839 -19.704 -13.851 1.00 67.06 90 GLY A O 1
ATOM 735 N N . THR A 1 91 ? 26.219 -17.525 -14.212 1.00 68.19 91 THR A N 1
ATOM 736 C CA . THR A 1 91 ? 27.694 -17.663 -14.214 1.00 68.19 91 THR A CA 1
ATOM 737 C C . THR A 1 91 ? 28.361 -17.341 -12.872 1.00 68.19 91 THR A C 1
ATOM 739 O O . THR A 1 91 ? 29.548 -17.591 -12.725 1.00 68.19 91 THR A O 1
ATOM 742 N N . ASN A 1 92 ? 27.620 -16.834 -11.878 1.00 62.12 92 ASN A N 1
ATOM 743 C CA . ASN A 1 92 ? 28.144 -16.513 -10.534 1.00 62.12 92 ASN A CA 1
ATOM 744 C C . ASN A 1 92 ? 27.564 -17.418 -9.427 1.00 62.12 92 ASN A C 1
ATOM 746 O O . ASN A 1 92 ? 27.458 -16.995 -8.280 1.00 62.12 92 ASN A O 1
ATOM 750 N N . LEU A 1 93 ? 27.113 -18.630 -9.773 1.00 62.81 93 LEU A N 1
ATOM 751 C CA . LEU A 1 93 ? 26.541 -19.587 -8.811 1.00 62.81 93 LEU A CA 1
ATOM 752 C C . LEU A 1 93 ? 27.583 -20.583 -8.255 1.00 62.81 93 LEU A C 1
ATOM 754 O O . LEU A 1 93 ? 27.206 -21.629 -7.735 1.00 62.81 93 LEU A O 1
ATOM 758 N N . TRP A 1 94 ? 28.875 -20.271 -8.376 1.00 60.12 94 TRP A N 1
ATOM 759 C CA . TRP A 1 94 ? 29.996 -21.069 -7.874 1.00 60.12 94 TRP A CA 1
ATOM 760 C C . TRP A 1 94 ? 31.048 -20.172 -7.232 1.00 60.12 94 TRP A C 1
ATOM 762 O O . TRP A 1 94 ? 31.286 -19.075 -7.789 1.00 60.12 94 TRP A O 1
#

Organism: NCBI:txid412755

Secondary structure (DSSP, 8-state):
-----------HHHHHHHHHHHHHHHHHHHHHHHHHHHHHHHHHHHHHHHHHHHHHTS-HHHHSSSS--SS-SS--SHHHHHHHHHS-TTSS--

pLDDT: mean 73.95, std 12.86, range [38.75, 96.62]